Protein AF-A0A2Z4Y462-F1 (afdb_monomer)

Radius of gyration: 15.7 Å; Cα contacts (8 Å, |Δi|>4): 162; chains: 1; bounding box: 36×29×41 Å

Sequence (83 aa):
MHGVYLPVAECHCEYRHSAQYDDLLRIETSVSALSKASITFRYQVVREADGLILAQGMTRHPFVNREGKVVRIANKLLPQCFS

Nearest PDB structures (foldseek):
  5v10-assembly1_B-2  TM=8.903E-01  e=1.436E-05  Pseudomonas aeruginosa PAO1
  5v10-assembly1_A-2  TM=9.197E-01  e=4.718E-05  Pseudomonas aeruginosa PAO1
  2o5u-assembly1_B-2  TM=8.679E-01  e=7.674E-05  Pseudomonas aeruginosa
  1njk-assembly1_D  TM=8.697E-01  e=1.248E-04  Escherichia coli
  3r87-assembly1_A  TM=8.269E-01  e=6.318E-04  Photobacterium profundum

pLDDT: mean 88.81, std 15.92, range [33.72, 98.56]

Foldseek 3Di:
DPFKDWDWPDKDKDFDADDDP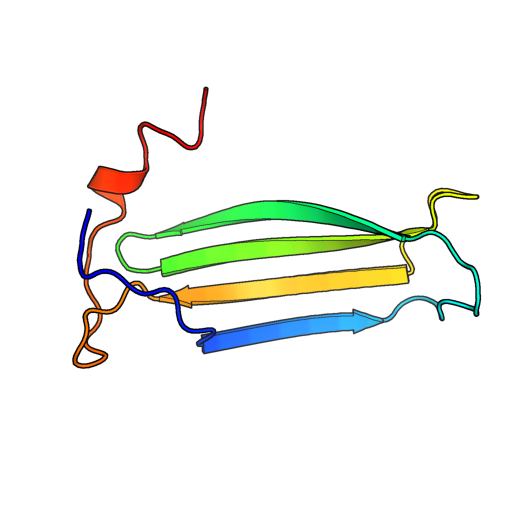PFDWDWDKDFPDDDQFKTKIKIFIAGPVPRDGRMIMMTITGIAGPVRHTGRCRVVVPVPRPD

Mean predicted aligned error: 5.8 Å

Structure (mmCIF, N/CA/C/O backbone):
data_AF-A0A2Z4Y462-F1
#
_entry.id   AF-A0A2Z4Y462-F1
#
loop_
_atom_site.group_PDB
_atom_site.id
_atom_site.type_symbol
_atom_site.label_atom_id
_atom_site.label_alt_id
_atom_site.label_comp_id
_atom_site.label_asym_id
_atom_site.label_entity_id
_atom_site.label_seq_id
_atom_site.pdbx_PDB_ins_code
_atom_site.Cartn_x
_atom_site.Cartn_y
_atom_site.Cartn_z
_atom_site.occupancy
_atom_site.B_iso_or_equiv
_atom_site.auth_seq_id
_atom_site.auth_comp_id
_atom_site.auth_asym_id
_atom_site.auth_atom_id
_atom_site.pdbx_PDB_model_num
ATOM 1 N N . MET A 1 1 ? 1.845 15.240 -19.894 1.00 50.56 1 MET A N 1
ATOM 2 C CA . MET A 1 1 ? 2.804 14.122 -19.755 1.00 50.56 1 MET A CA 1
ATOM 3 C C . MET A 1 1 ? 2.123 12.852 -20.245 1.00 50.56 1 MET A C 1
ATOM 5 O O . MET A 1 1 ? 1.517 12.150 -19.452 1.00 50.56 1 MET A O 1
ATOM 9 N N . HIS A 1 2 ? 2.137 12.590 -21.550 1.00 56.88 2 HIS A N 1
ATOM 10 C CA . HIS A 1 2 ? 1.490 11.398 -22.104 1.00 56.88 2 HIS A CA 1
ATOM 11 C C . HIS A 1 2 ? 2.530 10.282 -22.253 1.00 56.88 2 HIS A C 1
ATOM 13 O O . HIS A 1 2 ? 3.618 10.539 -22.763 1.00 56.88 2 HIS A O 1
ATOM 19 N N . GLY A 1 3 ? 2.207 9.070 -21.794 1.00 79.31 3 GLY A N 1
ATOM 20 C CA . GLY A 1 3 ? 3.025 7.874 -22.031 1.00 79.31 3 GLY A CA 1
ATOM 21 C C . GLY A 1 3 ? 3.837 7.341 -20.848 1.00 79.31 3 GLY A C 1
ATOM 22 O O . GLY A 1 3 ? 4.735 6.538 -21.083 1.00 79.31 3 GLY A O 1
ATOM 23 N N . VAL A 1 4 ? 3.546 7.749 -19.606 1.00 87.25 4 VAL A N 1
ATOM 24 C CA . VAL A 1 4 ? 4.073 7.078 -18.403 1.00 87.25 4 VAL A CA 1
ATOM 25 C C . 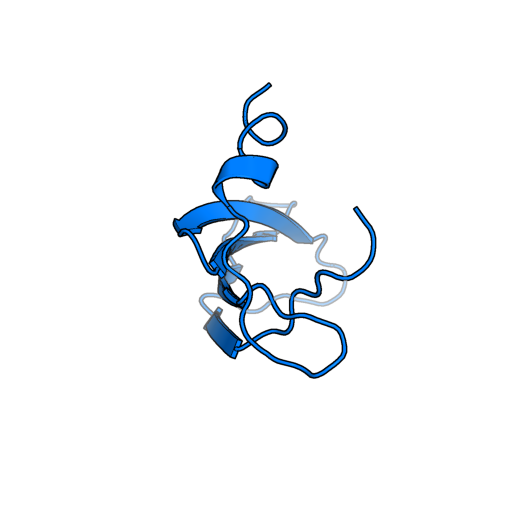VAL A 1 4 ? 2.924 6.420 -17.650 1.00 87.25 4 VAL A C 1
ATOM 27 O O . VAL A 1 4 ? 1.903 7.055 -17.400 1.00 87.25 4 VAL A O 1
ATOM 30 N N . TYR A 1 5 ? 3.118 5.163 -17.276 1.00 90.50 5 TYR A N 1
ATOM 31 C CA . TYR A 1 5 ? 2.171 4.326 -16.556 1.00 90.50 5 TYR A CA 1
ATOM 32 C C . TYR A 1 5 ? 2.789 3.865 -15.233 1.00 90.50 5 TYR A C 1
ATOM 34 O O . TYR A 1 5 ? 4.012 3.787 -15.102 1.00 90.50 5 TYR A O 1
ATOM 42 N N . LEU A 1 6 ? 1.925 3.564 -14.264 1.00 94.12 6 LEU A N 1
ATOM 43 C CA . LEU A 1 6 ? 2.277 3.172 -12.898 1.00 94.12 6 LEU A CA 1
ATOM 44 C C . LEU A 1 6 ? 1.659 1.807 -12.555 1.00 94.12 6 LEU A C 1
ATOM 46 O O . LEU A 1 6 ? 0.753 1.749 -11.722 1.00 94.12 6 LEU A O 1
ATOM 50 N N . PRO A 1 7 ? 2.070 0.700 -13.193 1.00 95.12 7 PRO A N 1
ATOM 51 C CA . PRO A 1 7 ? 1.609 -0.622 -12.779 1.00 95.12 7 PRO A CA 1
ATOM 52 C C . PRO A 1 7 ? 2.038 -0.908 -11.335 1.00 95.12 7 PRO A C 1
ATOM 54 O O . PRO A 1 7 ? 3.057 -0.396 -10.876 1.00 95.12 7 PRO A O 1
ATOM 57 N N . VAL A 1 8 ? 1.274 -1.731 -10.620 1.00 96.75 8 VAL A N 1
ATOM 58 C CA . VAL A 1 8 ? 1.680 -2.235 -9.301 1.00 96.75 8 VAL A CA 1
ATOM 59 C C . VAL A 1 8 ? 2.692 -3.359 -9.523 1.00 96.75 8 VAL A C 1
ATOM 61 O O . VAL A 1 8 ? 2.356 -4.360 -10.149 1.00 96.75 8 VAL A O 1
ATOM 64 N N . ALA A 1 9 ? 3.922 -3.196 -9.037 1.00 96.19 9 ALA A N 1
ATOM 65 C CA . ALA A 1 9 ? 4.937 -4.254 -9.065 1.00 96.19 9 ALA A CA 1
ATOM 66 C C . ALA A 1 9 ? 4.997 -5.035 -7.749 1.00 96.19 9 ALA A C 1
ATOM 68 O O . ALA A 1 9 ? 5.246 -6.235 -7.755 1.00 96.19 9 ALA A O 1
ATOM 69 N N . GLU A 1 10 ? 4.758 -4.356 -6.627 1.00 97.12 10 GLU A N 1
ATOM 70 C CA . GLU A 1 10 ? 4.722 -4.963 -5.296 1.00 97.12 10 GLU A CA 1
ATOM 71 C C . GLU A 1 10 ? 3.573 -4.349 -4.499 1.00 97.12 10 GLU A C 1
ATOM 73 O O . GLU A 1 10 ? 3.314 -3.144 -4.603 1.00 97.12 10 GLU A O 1
ATOM 78 N N . CYS A 1 11 ? 2.917 -5.169 -3.681 1.00 97.44 11 CYS A N 1
ATOM 79 C CA . CYS A 1 11 ? 1.971 -4.727 -2.669 1.00 97.44 11 CYS A CA 1
ATOM 80 C C . CYS A 1 11 ? 2.253 -5.444 -1.346 1.00 97.44 11 CYS A C 1
ATOM 82 O O . CYS A 1 11 ? 2.667 -6.602 -1.317 1.00 97.44 11 CYS A O 1
ATOM 84 N N . HIS A 1 12 ? 2.036 -4.736 -0.245 1.00 97.88 12 HIS A N 1
ATOM 85 C CA . HIS A 1 12 ? 2.125 -5.281 1.100 1.00 97.88 12 HIS A CA 1
ATOM 86 C C . HIS A 1 12 ? 0.967 -4.748 1.929 1.00 97.88 12 HIS A C 1
ATOM 88 O O . HIS A 1 12 ? 0.652 -3.559 1.845 1.00 97.88 12 HIS A O 1
ATOM 94 N N . CYS A 1 13 ? 0.359 -5.610 2.737 1.00 97.69 13 CYS A N 1
ATOM 95 C CA . CYS A 1 13 ? -0.692 -5.223 3.661 1.00 97.69 13 CYS A CA 1
ATOM 96 C C . CYS A 1 13 ? -0.585 -6.043 4.946 1.00 97.69 13 CYS A C 1
ATOM 98 O O . CYS A 1 13 ? -0.577 -7.271 4.917 1.00 97.69 13 CYS A O 1
ATOM 100 N N . GLU A 1 14 ? -0.510 -5.342 6.066 1.00 98.06 14 GLU A N 1
ATOM 101 C CA . GLU A 1 14 ? -0.581 -5.893 7.407 1.00 98.06 14 GLU A CA 1
ATOM 102 C C . GLU A 1 14 ? -1.969 -5.602 7.964 1.00 98.06 14 GLU A C 1
ATOM 104 O O . GLU A 1 14 ? -2.320 -4.445 8.209 1.00 98.06 14 GLU A O 1
ATOM 109 N N . TYR A 1 15 ? -2.749 -6.655 8.182 1.00 97.88 15 TYR A N 1
ATOM 110 C CA . TYR A 1 15 ? -4.057 -6.565 8.817 1.00 97.88 15 TYR A CA 1
ATOM 111 C C . TYR A 1 15 ? -3.883 -6.683 10.332 1.00 97.88 15 TYR A C 1
ATOM 113 O O . TYR A 1 15 ? -3.400 -7.701 10.825 1.00 97.88 15 TYR A O 1
ATOM 121 N N . ARG A 1 16 ? -4.251 -5.632 11.069 1.00 97.19 16 ARG A N 1
ATOM 122 C CA . ARG A 1 16 ? -4.122 -5.565 12.534 1.00 97.19 16 ARG A CA 1
ATOM 123 C C . ARG A 1 16 ? -5.457 -5.817 13.227 1.00 97.19 16 ARG A C 1
ATOM 125 O O . ARG A 1 16 ? -5.496 -6.509 14.239 1.00 97.19 16 ARG A O 1
ATOM 132 N N . HIS A 1 17 ? -6.544 -5.289 12.664 1.00 97.69 17 HIS A N 1
ATOM 133 C CA . HIS A 1 17 ? -7.902 -5.449 13.178 1.00 97.69 17 HIS A CA 1
ATOM 134 C C . HIS A 1 17 ? -8.904 -5.598 12.031 1.00 97.69 17 HIS A C 1
ATOM 136 O O . HIS A 1 17 ? -8.709 -5.053 10.945 1.00 97.69 17 HIS A O 1
ATOM 142 N N . SER A 1 18 ? -9.997 -6.313 12.286 1.00 96.44 18 SER A N 1
ATOM 143 C CA . SER A 1 18 ? -11.091 -6.447 11.324 1.00 96.44 18 SER A CA 1
ATOM 144 C C . SER A 1 18 ? -11.914 -5.159 11.239 1.00 96.44 18 SER A C 1
ATOM 146 O O . SER A 1 18 ? -12.267 -4.571 12.266 1.00 96.44 18 SER A O 1
ATOM 148 N N . ALA A 1 19 ? -12.266 -4.764 10.015 1.00 96.25 19 ALA A N 1
ATOM 149 C CA . ALA A 1 19 ? -13.365 -3.837 9.768 1.00 96.25 19 ALA A CA 1
ATOM 150 C C . ALA A 1 19 ? -14.704 -4.572 9.918 1.00 96.25 19 ALA A C 1
ATOM 152 O O . ALA A 1 19 ? -14.796 -5.769 9.628 1.00 96.25 19 ALA A O 1
ATOM 153 N N . GLN A 1 20 ? -15.728 -3.861 10.369 1.00 96.25 20 GLN A N 1
ATOM 154 C CA . GLN A 1 20 ? -17.101 -4.346 10.449 1.00 96.25 20 GLN A CA 1
ATOM 155 C C . GLN A 1 20 ? -17.966 -3.654 9.395 1.00 96.25 20 GLN A C 1
ATOM 157 O O . GLN A 1 20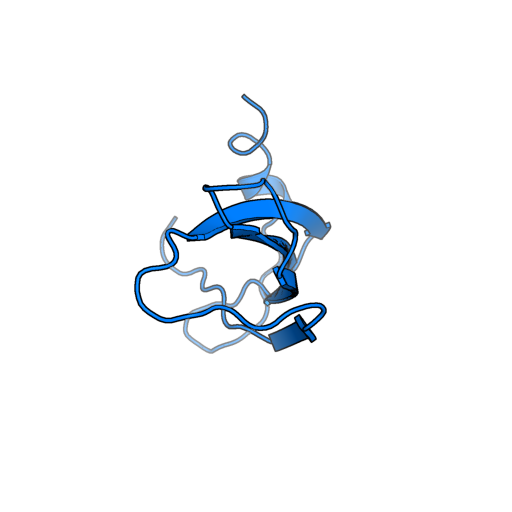 ? -17.576 -2.652 8.797 1.00 96.25 20 GLN A O 1
ATOM 162 N N . TYR A 1 21 ? -19.139 -4.225 9.138 1.00 96.50 21 TYR A N 1
ATOM 163 C CA . TYR A 1 21 ? -20.125 -3.592 8.269 1.00 96.50 21 TYR A CA 1
ATOM 164 C C . TYR A 1 21 ? -20.532 -2.219 8.835 1.00 96.50 21 TYR A C 1
ATOM 166 O O . TYR A 1 21 ? -20.571 -2.052 10.051 1.00 96.50 21 TYR A O 1
ATOM 174 N N . ASP A 1 22 ? -20.798 -1.257 7.951 1.00 95.94 22 ASP A N 1
ATOM 175 C CA . ASP A 1 22 ? -21.063 0.159 8.262 1.00 95.94 22 ASP A CA 1
ATOM 176 C C . ASP A 1 22 ? -19.923 0.933 8.959 1.00 95.94 22 ASP A C 1
ATOM 178 O O . ASP A 1 22 ? -20.094 2.109 9.288 1.00 95.94 22 ASP A O 1
ATOM 182 N N . ASP A 1 23 ? -18.726 0.347 9.112 1.00 97.00 23 ASP A N 1
ATOM 183 C CA . ASP A 1 23 ? -17.549 1.120 9.516 1.00 97.00 23 ASP A CA 1
ATOM 184 C C . ASP A 1 23 ? -17.206 2.155 8.435 1.00 97.00 23 ASP A C 1
ATOM 186 O O . ASP A 1 23 ? -16.886 1.816 7.291 1.00 97.00 23 ASP A O 1
ATOM 190 N N . LEU A 1 24 ? -17.182 3.433 8.817 1.00 98.12 24 LEU A N 1
ATOM 191 C CA . LEU A 1 24 ? -16.587 4.468 7.983 1.00 98.12 24 LEU A CA 1
ATOM 192 C C . LEU A 1 24 ? -15.061 4.384 8.101 1.00 98.12 24 LEU A C 1
ATOM 194 O O . LEU A 1 24 ? -14.502 4.531 9.191 1.00 98.12 24 LEU A O 1
ATOM 198 N N . LEU A 1 25 ? -14.387 4.140 6.977 1.00 98.00 25 LEU A N 1
ATOM 199 C CA . LEU A 1 25 ? -12.934 4.001 6.918 1.00 98.00 25 LEU A CA 1
ATOM 200 C C . LEU A 1 25 ? -12.292 5.193 6.207 1.00 98.00 25 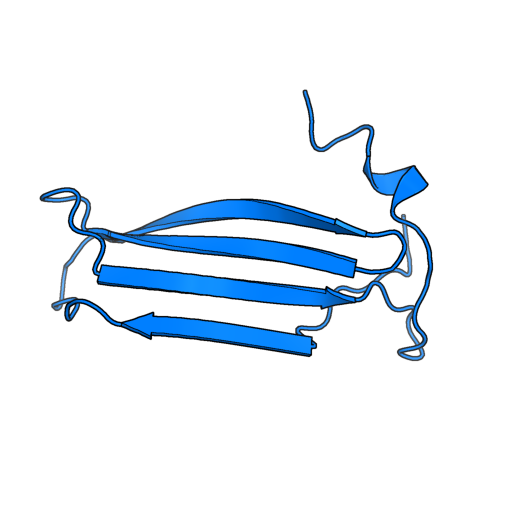LEU A C 1
ATOM 202 O O . LEU A 1 25 ? -12.691 5.558 5.100 1.00 98.00 25 LEU A O 1
ATOM 206 N N . ARG A 1 26 ? -11.233 5.735 6.804 1.00 98.19 26 ARG A N 1
ATOM 207 C CA . ARG A 1 26 ? -10.322 6.693 6.183 1.00 98.19 26 ARG A CA 1
ATOM 208 C C . ARG A 1 26 ? -9.086 5.977 5.670 1.00 98.19 26 ARG A C 1
ATOM 210 O O . ARG A 1 26 ? -8.396 5.293 6.423 1.00 98.19 26 ARG A O 1
ATOM 217 N N . ILE A 1 27 ? -8.798 6.156 4.384 1.00 97.88 27 ILE A N 1
ATOM 218 C CA . ILE A 1 27 ? -7.579 5.646 3.755 1.00 97.88 27 ILE A CA 1
ATOM 219 C C . ILE A 1 27 ? -6.595 6.799 3.611 1.00 97.88 27 ILE A C 1
ATOM 221 O O . ILE A 1 27 ? -6.717 7.637 2.718 1.00 97.88 27 ILE A O 1
ATOM 225 N N . GLU A 1 28 ? -5.608 6.845 4.492 1.00 97.88 28 GLU A N 1
ATOM 226 C CA . GLU A 1 28 ? -4.547 7.843 4.438 1.00 97.88 28 GLU A CA 1
ATOM 227 C C . GLU A 1 28 ? -3.438 7.337 3.518 1.00 97.88 28 GLU A C 1
ATOM 229 O O . GLU A 1 28 ? -2.926 6.231 3.694 1.00 97.88 28 GLU A O 1
ATOM 234 N N . THR A 1 29 ? -3.081 8.135 2.511 1.00 96.25 29 THR A N 1
ATOM 235 C CA . THR A 1 29 ? -2.053 7.785 1.524 1.00 96.25 29 THR A CA 1
ATOM 236 C C . THR A 1 29 ? -0.935 8.810 1.552 1.00 96.25 29 THR A C 1
ATOM 238 O O . THR A 1 29 ? -1.182 10.013 1.527 1.00 96.25 29 THR A O 1
ATOM 241 N N . SER A 1 30 ? 0.308 8.338 1.546 1.00 95.00 30 SER A N 1
ATOM 242 C CA . SER A 1 30 ? 1.495 9.189 1.464 1.00 95.00 30 SER A CA 1
ATOM 243 C C . SER A 1 30 ? 2.535 8.593 0.523 1.00 95.00 30 SER A C 1
ATOM 245 O O . SER A 1 30 ? 2.587 7.380 0.314 1.00 95.00 30 SER A O 1
ATOM 247 N N . VAL A 1 31 ? 3.387 9.439 -0.055 1.00 95.00 31 VAL A N 1
ATOM 248 C CA . VAL A 1 31 ? 4.558 8.974 -0.806 1.00 95.00 31 VAL A CA 1
ATOM 249 C C . VAL A 1 31 ? 5.670 8.679 0.191 1.00 95.00 31 VAL A C 1
ATOM 251 O O . VAL A 1 31 ? 6.223 9.593 0.795 1.00 95.00 31 VAL A O 1
ATOM 254 N N . SER A 1 32 ? 6.013 7.404 0.365 1.00 94.12 32 SER A N 1
ATOM 255 C CA . SER A 1 32 ? 7.079 7.000 1.288 1.00 94.12 32 SER A CA 1
ATOM 256 C C . SER A 1 32 ? 8.449 6.928 0.620 1.00 94.12 32 SER A C 1
ATOM 258 O O . SER A 1 32 ? 9.467 6.985 1.304 1.00 94.12 32 SER A O 1
ATOM 260 N N . ALA A 1 33 ? 8.495 6.767 -0.706 1.00 91.38 33 ALA A N 1
ATOM 261 C CA . ALA A 1 33 ? 9.736 6.817 -1.468 1.00 91.38 33 ALA A CA 1
ATOM 262 C C . ALA A 1 33 ? 9.491 7.240 -2.918 1.00 91.38 33 ALA A C 1
ATOM 264 O O . ALA A 1 33 ? 8.536 6.805 -3.561 1.00 91.38 33 ALA A O 1
ATOM 265 N N . LEU A 1 34 ? 10.417 8.026 -3.460 1.00 92.06 34 LEU A N 1
ATOM 266 C CA . LEU A 1 34 ? 10.469 8.373 -4.873 1.00 92.06 34 LEU A CA 1
ATOM 267 C C . LEU A 1 34 ? 11.896 8.140 -5.373 1.00 92.06 34 LEU A C 1
ATOM 269 O O . LEU A 1 34 ? 12.847 8.750 -4.894 1.00 92.06 34 LEU A O 1
ATOM 273 N N . SER A 1 35 ? 12.048 7.229 -6.329 1.00 89.81 35 SER A N 1
ATOM 274 C CA . SER A 1 35 ? 13.316 6.929 -6.995 1.00 89.81 35 SER A CA 1
ATOM 275 C C . SER A 1 35 ? 13.242 7.348 -8.456 1.00 89.81 35 SER A C 1
ATOM 277 O O . SER A 1 35 ? 12.151 7.533 -8.983 1.00 89.81 35 SER A O 1
ATOM 279 N N . LYS A 1 36 ? 14.380 7.394 -9.165 1.00 89.31 36 LYS A N 1
ATOM 280 C CA . LYS A 1 36 ? 14.432 7.735 -10.603 1.00 89.31 36 LYS A CA 1
ATOM 281 C C . LYS A 1 36 ? 13.451 6.937 -11.471 1.00 89.31 36 LYS A C 1
ATOM 283 O O . LYS A 1 36 ? 13.007 7.467 -12.487 1.00 89.31 36 LYS A O 1
ATOM 288 N N . ALA A 1 37 ? 13.150 5.696 -11.092 1.00 91.25 37 ALA A N 1
ATOM 289 C CA . ALA A 1 37 ? 12.395 4.734 -11.893 1.00 91.25 37 ALA A CA 1
ATOM 290 C C . ALA A 1 37 ? 11.117 4.215 -11.212 1.00 91.25 37 ALA A C 1
ATOM 292 O O . ALA A 1 37 ? 10.432 3.383 -11.797 1.00 91.25 37 ALA A O 1
ATOM 293 N N . SER A 1 38 ? 10.789 4.665 -9.997 1.00 93.12 38 SER A N 1
ATOM 294 C CA . SER A 1 38 ? 9.622 4.163 -9.266 1.00 93.12 38 SER A CA 1
ATOM 295 C C . SER A 1 38 ? 9.123 5.132 -8.201 1.00 93.12 38 SER A C 1
ATOM 297 O O . SER A 1 38 ? 9.903 5.907 -7.649 1.00 93.12 38 SER A O 1
ATOM 299 N N . ILE A 1 39 ? 7.865 4.977 -7.814 1.00 94.69 39 ILE A N 1
ATOM 300 C CA . ILE A 1 39 ? 7.248 5.613 -6.651 1.00 94.69 39 ILE A CA 1
ATOM 301 C C . ILE A 1 39 ? 6.696 4.538 -5.712 1.00 94.69 39 ILE A C 1
ATOM 303 O O . ILE A 1 39 ? 6.233 3.491 -6.163 1.00 94.69 39 ILE A O 1
ATOM 307 N N . THR A 1 40 ? 6.784 4.773 -4.408 1.00 96.25 40 THR A N 1
ATOM 308 C CA . THR A 1 40 ? 6.189 3.914 -3.385 1.00 96.25 40 THR A CA 1
ATOM 309 C C . THR A 1 40 ? 5.187 4.723 -2.583 1.00 96.25 40 THR A C 1
ATOM 311 O O . THR A 1 40 ? 5.540 5.757 -2.009 1.00 96.25 40 THR A O 1
ATOM 314 N N . PHE A 1 41 ? 3.955 4.231 -2.537 1.00 97.50 41 PHE A N 1
ATOM 315 C CA . PHE A 1 41 ? 2.894 4.767 -1.699 1.00 97.50 41 PHE A CA 1
ATOM 316 C C . PHE A 1 41 ? 2.780 3.932 -0.435 1.00 97.50 41 PHE A C 1
ATOM 318 O O . PHE A 1 41 ? 2.855 2.707 -0.497 1.00 97.50 41 PHE A O 1
ATOM 325 N N . ARG A 1 42 ? 2.582 4.590 0.702 1.00 98.00 42 ARG A N 1
ATOM 326 C CA . ARG A 1 42 ? 2.212 3.961 1.965 1.00 98.00 42 ARG A CA 1
ATOM 327 C C . ARG A 1 42 ? 0.765 4.304 2.279 1.00 98.00 42 ARG A C 1
ATOM 329 O O . ARG A 1 42 ? 0.343 5.438 2.061 1.00 98.00 42 ARG A O 1
ATOM 336 N N . TYR A 1 43 ? 0.059 3.326 2.825 1.00 98.12 43 TYR A N 1
ATOM 337 C CA . TYR A 1 43 ? -1.350 3.409 3.168 1.00 98.12 43 TYR A CA 1
ATOM 338 C C . TYR A 1 43 ? -1.562 3.093 4.643 1.00 98.12 43 TYR A C 1
ATOM 340 O O . TYR A 1 43 ? -0.944 2.165 5.175 1.00 98.12 43 TYR A O 1
ATOM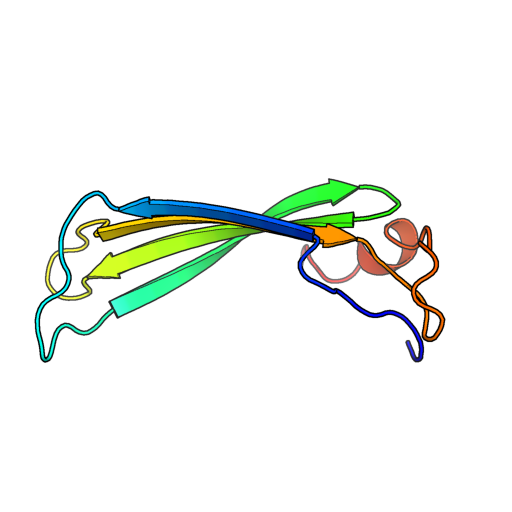 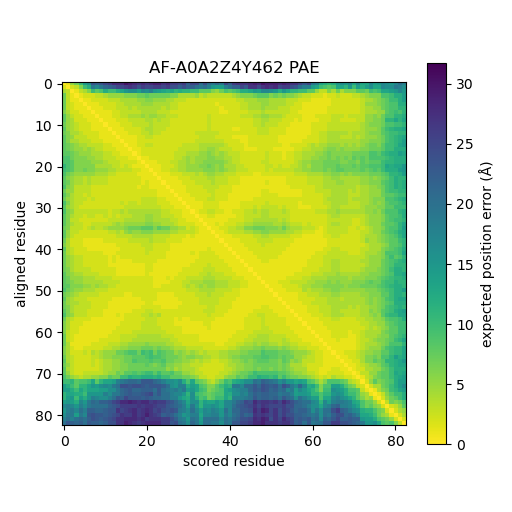348 N N . GLN A 1 44 ? -2.472 3.825 5.275 1.00 98.25 44 GLN A N 1
ATOM 349 C CA . GLN A 1 44 ? -3.061 3.474 6.563 1.00 98.25 44 GLN A CA 1
ATOM 350 C C . GLN A 1 44 ? -4.579 3.447 6.415 1.00 98.25 44 GLN A C 1
ATOM 352 O O . GLN A 1 44 ? -5.178 4.383 5.891 1.00 98.25 44 GLN A O 1
ATOM 357 N N . VAL A 1 45 ? -5.189 2.351 6.854 1.00 98.38 45 VAL A N 1
ATOM 358 C CA . VAL A 1 45 ? -6.639 2.171 6.905 1.00 98.38 45 VAL A CA 1
ATOM 359 C C . VAL A 1 45 ? -7.070 2.416 8.338 1.00 98.38 45 VAL A C 1
ATOM 361 O O . VAL A 1 45 ? -6.712 1.646 9.230 1.00 98.38 45 VAL A O 1
ATOM 364 N N . VAL A 1 46 ? -7.812 3.493 8.554 1.00 98.50 46 VAL A N 1
ATOM 365 C CA . VAL A 1 46 ? -8.206 3.984 9.873 1.00 98.50 46 VAL A CA 1
ATOM 366 C C . VAL A 1 46 ? -9.724 3.940 9.982 1.00 98.50 46 VAL A C 1
ATOM 368 O O . VAL A 1 46 ? -10.411 4.403 9.076 1.00 98.50 46 VAL A O 1
ATOM 371 N N . ARG A 1 47 ? -10.274 3.399 11.069 1.00 98.44 47 ARG A N 1
ATOM 372 C CA . ARG A 1 47 ? -11.706 3.540 11.363 1.00 98.44 47 ARG A CA 1
ATOM 373 C C . ARG A 1 47 ? -11.972 4.953 11.882 1.00 98.44 47 ARG A C 1
ATOM 375 O O . ARG A 1 47 ? -11.336 5.389 12.833 1.00 98.44 47 ARG A O 1
ATOM 382 N N . GLU A 1 48 ? -12.919 5.666 11.280 1.00 98.06 48 GLU A N 1
ATOM 383 C CA . GLU A 1 48 ? -13.213 7.065 11.632 1.00 98.06 48 GLU A CA 1
ATOM 384 C C . GLU A 1 48 ? -13.789 7.225 13.043 1.00 98.06 48 GLU A C 1
ATOM 386 O O . GLU A 1 48 ? -13.510 8.210 13.717 1.00 98.06 48 GLU A O 1
ATOM 391 N N . ALA A 1 49 ? -14.567 6.246 13.512 1.00 97.62 49 ALA A N 1
ATOM 392 C CA . ALA A 1 49 ? -15.255 6.334 14.800 1.00 97.62 49 ALA A CA 1
ATOM 393 C C . ALA A 1 49 ? -14.303 6.465 16.006 1.00 97.62 49 ALA A C 1
ATOM 395 O O . ALA A 1 49 ? -14.653 7.114 16.990 1.00 97.62 49 ALA A O 1
ATOM 396 N N . ASP A 1 50 ? -13.126 5.837 15.943 1.00 97.06 50 ASP A N 1
ATOM 397 C CA . ASP A 1 50 ? -12.194 5.707 17.071 1.00 97.06 50 ASP A CA 1
ATOM 398 C C . ASP A 1 50 ? -10.718 5.957 16.702 1.00 97.06 50 ASP A C 1
ATOM 400 O O . ASP A 1 50 ? -9.856 5.976 17.581 1.00 97.06 50 ASP A O 1
ATOM 404 N N . GLY A 1 51 ? -10.403 6.167 15.421 1.00 97.12 51 GLY A N 1
ATOM 405 C CA . GLY A 1 51 ? -9.034 6.352 14.942 1.00 97.12 51 GLY A CA 1
ATOM 406 C C . GLY A 1 51 ? -8.199 5.067 14.923 1.00 97.12 51 GLY A C 1
ATOM 407 O O . GLY A 1 51 ? -6.975 5.137 14.777 1.00 97.12 51 GLY A O 1
ATOM 408 N N . LEU A 1 52 ? -8.812 3.888 15.075 1.00 98.00 52 LEU A N 1
ATOM 409 C CA . LEU A 1 52 ? -8.080 2.627 15.118 1.00 98.00 52 LEU A CA 1
ATOM 410 C C . LEU A 1 52 ? -7.486 2.284 13.745 1.00 98.00 52 LEU A C 1
ATOM 412 O O . LEU A 1 52 ? -8.199 2.202 12.744 1.00 98.00 52 LEU A O 1
ATOM 416 N N . ILE A 1 53 ? -6.178 2.010 13.703 1.00 98.25 53 ILE A N 1
ATOM 417 C CA . ILE A 1 53 ? -5.506 1.513 12.494 1.00 98.25 53 ILE A CA 1
ATOM 418 C C . ILE A 1 53 ? -5.879 0.044 12.293 1.00 98.25 53 ILE A C 1
ATOM 420 O O . ILE A 1 53 ? -5.366 -0.836 12.986 1.00 98.25 53 ILE A O 1
ATOM 424 N N . LEU A 1 54 ? -6.737 -0.221 11.313 1.00 98.44 54 LEU A N 1
ATOM 425 C CA . LEU A 1 54 ? -7.195 -1.562 10.961 1.00 98.44 54 LEU A CA 1
ATOM 426 C C . LEU A 1 54 ? -6.171 -2.305 10.105 1.00 98.44 54 LEU A C 1
ATOM 428 O O . LEU A 1 54 ? -5.921 -3.492 10.316 1.00 98.44 54 LEU A O 1
ATOM 432 N N . ALA A 1 55 ? -5.548 -1.599 9.164 1.00 98.56 55 ALA A N 1
ATOM 433 C CA . ALA A 1 55 ? -4.505 -2.145 8.312 1.00 98.56 55 ALA A CA 1
ATOM 434 C C . ALA A 1 55 ? -3.494 -1.071 7.910 1.00 98.56 55 ALA A C 1
ATOM 436 O O . ALA A 1 55 ? -3.799 0.121 7.872 1.00 98.56 55 ALA A O 1
ATOM 437 N N . GLN A 1 56 ? -2.285 -1.500 7.577 1.00 98.25 56 GLN A N 1
ATOM 438 C CA . GLN A 1 56 ? -1.252 -0.640 7.004 1.00 98.25 56 GLN A CA 1
ATOM 439 C C . GLN A 1 56 ? -0.557 -1.359 5.861 1.00 98.25 56 GLN A C 1
ATOM 441 O O . GLN A 1 56 ? -0.492 -2.584 5.835 1.00 98.25 56 GLN A O 1
ATOM 446 N N . GLY A 1 57 ? -0.043 -0.619 4.890 1.00 98.06 57 GLY A N 1
ATOM 447 C CA . GLY A 1 57 ? 0.516 -1.251 3.709 1.00 98.06 57 GLY A CA 1
ATOM 448 C C . GLY A 1 57 ? 1.301 -0.315 2.824 1.00 98.06 57 GLY A C 1
ATOM 449 O O . GLY A 1 57 ? 1.459 0.872 3.111 1.00 98.06 57 GLY A O 1
ATOM 450 N N . MET A 1 58 ? 1.802 -0.864 1.728 1.00 98.38 58 MET A N 1
ATOM 451 C CA . MET A 1 58 ? 2.450 -0.085 0.686 1.00 98.38 58 MET A CA 1
ATOM 452 C C . MET A 1 58 ? 2.234 -0.713 -0.683 1.00 98.38 58 MET A C 1
ATOM 454 O O . MET A 1 58 ? 1.988 -1.915 -0.797 1.00 98.38 58 MET A O 1
ATOM 458 N N . THR A 1 59 ? 2.360 0.105 -1.719 1.00 98.25 59 THR A N 1
ATOM 459 C CA . THR A 1 59 ? 2.511 -0.360 -3.095 1.00 98.25 59 THR A CA 1
ATOM 460 C C . THR A 1 59 ? 3.719 0.304 -3.729 1.00 98.25 59 THR A C 1
ATOM 462 O O . THR A 1 59 ? 4.005 1.484 -3.508 1.00 98.25 59 THR A O 1
ATOM 465 N N . ARG A 1 60 ? 4.440 -0.452 -4.554 1.00 97.19 60 ARG A N 1
ATOM 466 C CA . ARG A 1 60 ? 5.542 0.059 -5.370 1.00 97.19 60 ARG A CA 1
ATOM 467 C C . ARG A 1 60 ? 5.133 0.048 -6.834 1.00 97.19 60 ARG A C 1
ATOM 469 O O . ARG A 1 60 ? 4.748 -0.987 -7.372 1.00 97.19 60 ARG A O 1
ATOM 476 N N . HIS A 1 61 ? 5.297 1.196 -7.481 1.00 96.62 61 HIS A N 1
ATOM 477 C CA . HIS A 1 61 ? 4.966 1.403 -8.882 1.00 96.62 61 HIS A CA 1
ATOM 478 C C . HIS A 1 61 ? 6.204 1.848 -9.663 1.00 96.62 61 HIS A C 1
ATOM 480 O O . HIS A 1 61 ? 6.681 2.970 -9.461 1.00 96.62 61 HIS A O 1
ATOM 486 N N . PRO A 1 62 ? 6.771 1.011 -10.546 1.00 94.69 62 PRO A N 1
ATOM 487 C CA . PRO A 1 62 ? 7.751 1.478 -11.509 1.00 94.69 62 PRO A CA 1
ATOM 488 C C . PRO A 1 62 ? 7.085 2.409 -12.526 1.00 94.69 62 PRO A C 1
ATOM 490 O O . PRO A 1 62 ? 5.936 2.212 -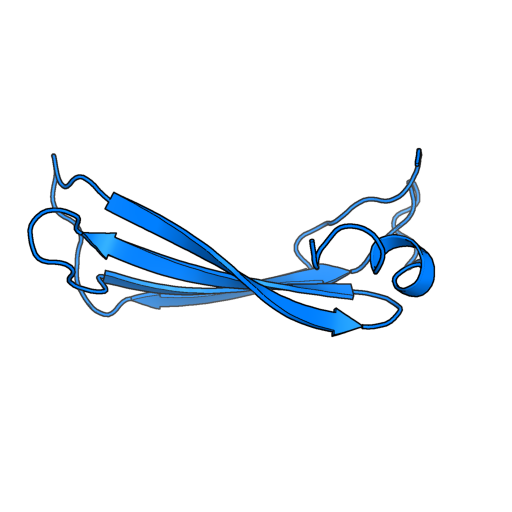12.911 1.00 94.69 62 PRO A O 1
ATOM 493 N N . PHE A 1 63 ? 7.823 3.406 -12.999 1.00 93.69 63 PHE A N 1
ATOM 494 C CA . PHE A 1 63 ? 7.398 4.186 -14.155 1.00 93.69 63 PHE A CA 1
ATOM 495 C C . PHE A 1 63 ? 7.674 3.362 -15.407 1.00 93.69 63 PHE A C 1
ATOM 497 O O . PHE A 1 63 ? 8.826 3.001 -15.653 1.00 93.69 63 PHE A O 1
ATOM 504 N N . VAL A 1 64 ? 6.655 3.088 -16.217 1.00 92.62 64 VAL A N 1
ATOM 505 C CA . VAL A 1 64 ? 6.817 2.359 -17.484 1.00 92.62 64 VAL A CA 1
ATOM 506 C C . VAL A 1 64 ? 6.208 3.121 -18.653 1.00 92.62 64 VAL A C 1
ATOM 508 O O . VAL A 1 64 ? 5.319 3.947 -18.463 1.00 92.62 64 VAL A O 1
ATOM 511 N N . ASN A 1 65 ? 6.690 2.871 -19.866 1.00 91.62 65 ASN A N 1
ATOM 512 C CA . ASN A 1 65 ? 6.052 3.357 -21.087 1.00 91.62 65 ASN A CA 1
ATOM 513 C C . ASN A 1 65 ? 4.912 2.424 -21.539 1.00 91.62 65 ASN A C 1
ATOM 515 O O . ASN A 1 65 ? 4.592 1.443 -20.867 1.00 91.62 65 ASN A O 1
ATOM 519 N N . ARG A 1 66 ? 4.292 2.716 -22.689 1.00 90.06 66 ARG A N 1
ATOM 520 C CA . ARG A 1 66 ? 3.180 1.912 -23.224 1.00 90.06 66 ARG A CA 1
ATOM 521 C C . ARG A 1 66 ? 3.585 0.473 -23.564 1.00 90.06 66 ARG A C 1
ATOM 523 O O . ARG A 1 66 ? 2.746 -0.415 -23.495 1.00 90.06 66 ARG A O 1
ATOM 530 N N . GLU A 1 67 ? 4.855 0.236 -23.886 1.00 91.69 67 GLU A N 1
ATOM 531 C CA . GLU A 1 67 ? 5.398 -1.108 -24.120 1.00 91.69 67 GLU A CA 1
ATOM 532 C C . GLU A 1 67 ? 5.812 -1.829 -22.820 1.00 91.69 67 GLU A C 1
ATOM 534 O O . GLU A 1 67 ? 6.417 -2.896 -22.879 1.00 91.69 67 GLU A O 1
ATOM 539 N N . GLY A 1 68 ? 5.539 -1.251 -21.642 1.00 88.25 68 GLY A N 1
ATOM 540 C CA . GLY A 1 68 ? 5.898 -1.825 -20.341 1.00 88.25 68 GLY A CA 1
ATOM 541 C C . GLY A 1 68 ? 7.379 -1.684 -19.971 1.00 88.25 68 GLY A C 1
ATOM 542 O O . GLY A 1 68 ? 7.818 -2.236 -18.964 1.00 88.25 68 GLY A O 1
ATOM 543 N N . LYS A 1 69 ? 8.171 -0.931 -20.746 1.00 90.12 69 LYS A N 1
ATOM 544 C CA . LYS A 1 69 ? 9.592 -0.701 -20.453 1.00 90.12 69 LYS A CA 1
ATOM 545 C C . LYS A 1 69 ? 9.753 0.371 -19.386 1.00 90.12 69 LYS A C 1
ATOM 547 O O . LYS A 1 69 ? 9.148 1.438 -19.481 1.00 90.12 69 LYS A O 1
ATOM 552 N N . VAL A 1 70 ? 10.619 0.111 -18.408 1.00 91.06 70 VAL A N 1
ATOM 553 C CA . VAL A 1 70 ? 10.919 1.053 -17.322 1.00 91.06 70 VAL A CA 1
ATOM 554 C C . VAL A 1 70 ? 11.501 2.354 -17.877 1.00 91.06 70 VAL A C 1
ATOM 556 O O . VAL A 1 70 ? 12.484 2.344 -18.618 1.00 91.06 70 VAL A O 1
ATOM 559 N N . VAL A 1 71 ? 10.927 3.484 -17.468 1.00 90.88 71 VAL A N 1
ATOM 560 C CA . VAL A 1 71 ? 11.389 4.830 -17.814 1.00 90.88 71 VAL A CA 1
ATOM 561 C C . VAL A 1 71 ? 11.893 5.562 -16.573 1.00 90.88 71 VAL A C 1
ATOM 563 O O . VAL A 1 71 ? 11.352 5.438 -15.479 1.00 90.88 71 VAL A O 1
ATOM 566 N N . ARG A 1 72 ? 12.961 6.347 -16.725 1.00 87.06 72 ARG A N 1
ATOM 567 C CA . ARG A 1 72 ? 13.560 7.109 -15.620 1.00 87.06 72 ARG A CA 1
ATOM 568 C C . ARG A 1 72 ? 13.099 8.560 -15.682 1.00 87.06 72 ARG A C 1
ATOM 570 O O . ARG A 1 72 ? 13.682 9.345 -16.426 1.00 87.06 72 ARG A O 1
ATOM 577 N N . ILE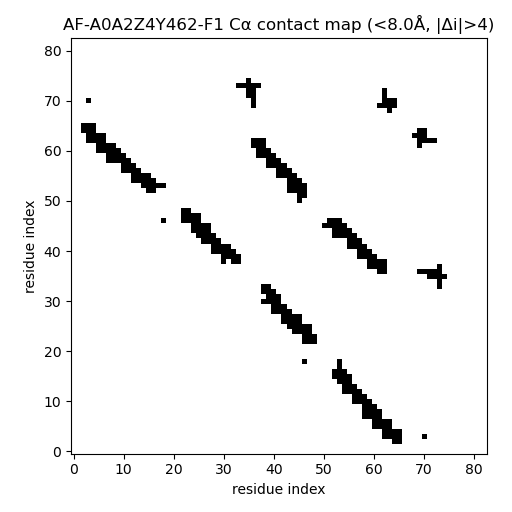 A 1 73 ? 12.051 8.914 -14.939 1.00 78.44 73 ILE A N 1
ATOM 578 C CA . ILE A 1 73 ? 11.407 10.234 -15.063 1.00 78.44 73 ILE A CA 1
ATOM 579 C C . ILE A 1 73 ? 11.212 11.001 -13.752 1.00 78.44 73 ILE A C 1
ATOM 581 O O . ILE A 1 73 ? 10.678 12.106 -13.793 1.00 78.44 73 ILE A O 1
ATOM 585 N N . ALA A 1 74 ? 11.655 10.481 -12.603 1.00 64.81 74 ALA A N 1
ATOM 586 C CA . ALA A 1 74 ? 11.341 11.103 -11.308 1.00 64.81 74 ALA A CA 1
ATOM 587 C C . ALA A 1 74 ? 11.790 12.563 -11.186 1.00 64.81 74 ALA A C 1
ATOM 589 O O . ALA A 1 74 ? 11.070 13.374 -10.616 1.00 64.81 74 ALA A O 1
ATOM 590 N N . ASN A 1 75 ? 12.906 12.934 -11.824 1.00 60.50 75 ASN A N 1
ATOM 591 C CA . ASN A 1 75 ? 13.386 14.318 -11.850 1.00 60.50 75 ASN A CA 1
ATOM 592 C C . ASN A 1 75 ? 12.377 15.309 -12.473 1.00 60.50 75 ASN A C 1
ATOM 594 O O . ASN A 1 75 ? 12.471 16.500 -12.210 1.00 60.50 75 ASN A O 1
ATOM 598 N N . LYS A 1 76 ? 11.415 14.836 -13.281 1.00 63.22 76 LYS A N 1
ATOM 599 C CA . LYS A 1 76 ? 10.331 15.650 -13.862 1.00 63.22 76 LYS A CA 1
ATOM 600 C C . LYS A 1 76 ? 9.055 15.675 -13.009 1.00 63.22 76 LYS A C 1
ATOM 602 O O . LYS A 1 76 ? 8.213 16.531 -13.247 1.00 63.22 76 LYS A O 1
ATOM 607 N N . LEU A 1 77 ? 8.902 14.747 -12.060 1.00 60.81 77 LEU A N 1
ATOM 608 C CA . LEU A 1 77 ? 7.732 14.629 -11.172 1.00 60.81 77 LEU A CA 1
ATOM 609 C C . LEU A 1 77 ? 7.906 15.396 -9.851 1.00 60.81 77 LEU A C 1
ATOM 611 O O . LEU A 1 77 ? 6.922 15.787 -9.233 1.00 60.81 77 LEU A O 1
ATOM 615 N N . LEU A 1 78 ? 9.153 15.660 -9.451 1.00 54.50 78 LEU A N 1
ATOM 616 C CA . LEU A 1 78 ? 9.497 16.373 -8.218 1.00 54.50 78 LEU A CA 1
ATOM 617 C C . LEU A 1 78 ? 8.886 17.784 -8.036 1.00 54.50 78 LEU A C 1
ATOM 619 O O . LEU A 1 78 ? 8.628 18.116 -6.882 1.00 54.50 78 LEU A O 1
ATOM 623 N N . PRO A 1 79 ? 8.598 18.614 -9.066 1.00 50.16 79 PRO A N 1
ATOM 624 C CA . PRO A 1 79 ? 8.110 19.971 -8.810 1.00 50.16 79 PRO A CA 1
ATOM 625 C C . PRO A 1 79 ? 6.633 20.077 -8.378 1.00 50.16 79 PRO A C 1
ATOM 627 O O . PRO A 1 79 ? 6.160 21.194 -8.216 1.00 50.16 79 PRO A O 1
ATOM 630 N N . GLN A 1 80 ? 5.886 18.974 -8.213 1.00 49.25 80 GLN A N 1
ATOM 631 C CA . GLN A 1 80 ? 4.434 19.028 -7.931 1.00 49.25 80 GLN A CA 1
ATOM 632 C C . GLN A 1 80 ? 3.974 18.252 -6.685 1.00 49.25 80 GLN A C 1
ATOM 634 O O . GLN A 1 80 ? 2.796 18.300 -6.351 1.00 49.25 80 GLN A O 1
ATOM 639 N N . CYS A 1 81 ? 4.866 17.539 -5.989 1.00 45.22 81 CYS A N 1
ATOM 640 C CA . CYS A 1 81 ? 4.500 16.757 -4.794 1.00 45.22 81 CYS A CA 1
ATOM 641 C C . CYS A 1 81 ? 4.926 17.412 -3.467 1.00 45.22 81 CYS A C 1
ATOM 643 O O . CYS A 1 81 ? 4.698 16.833 -2.410 1.00 45.22 81 CYS A O 1
ATOM 645 N N . PHE A 1 82 ? 5.526 18.604 -3.527 1.00 37.47 82 PHE A N 1
ATOM 646 C CA . PHE A 1 82 ? 5.870 19.437 -2.375 1.00 37.47 82 PHE A CA 1
ATOM 647 C C . PHE A 1 82 ? 5.473 20.890 -2.675 1.00 37.47 82 PHE A C 1
A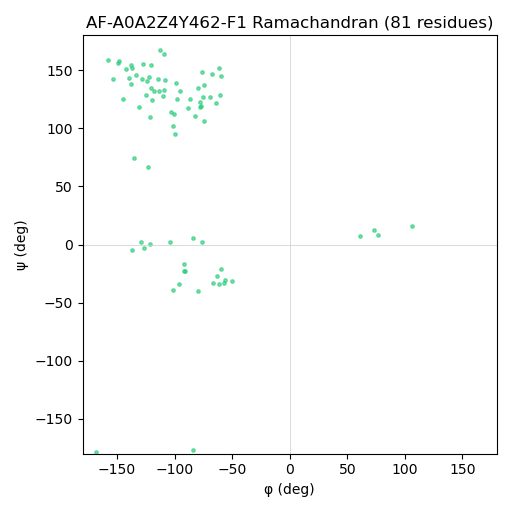TOM 649 O O . PHE A 1 82 ? 6.326 21.716 -2.995 1.00 37.47 82 PHE A O 1
ATOM 656 N N . SER A 1 83 ? 4.175 21.185 -2.638 1.00 33.72 83 SER A N 1
ATOM 657 C CA . SER A 1 83 ? 3.656 22.545 -2.465 1.00 33.72 83 SER A CA 1
ATOM 658 C C . SER A 1 83 ? 2.438 22.513 -1.565 1.00 33.72 83 SER A C 1
ATOM 660 O O . SER A 1 83 ? 1.764 21.460 -1.536 1.00 33.72 83 SER A O 1
#

Organism: Sumerlaea chitinivorans (NCBI:txid2250252)

Secondary structure (DSSP, 8-state):
--S-B----EEEEEE-S---TT--EEEEEEEEEEETTEEEEEEEEEETTT--EEEEEEEEEE-B-TTS-B---HHHHGGGS--

InterPro domains:
  IPR029069 HotDog domain superfamily [SSF54637] (2-76)

Solvent-accessible surface area (backbone atoms only — not comparable to full-atom values): 4934 Å² total; per-residue (Å²): 137,87,62,72,43,70,56,80,77,45,77,49,75,49,80,74,46,86,84,59,90,92,62,55,71,43,77,50,74,45,80,78,45,78,45,55,44,32,41,26,38,32,39,37,35,25,35,65,94,78,65,48,67,27,31,38,34,36,38,34,22,44,29,16,34,90,87,65,48,80,39,79,50,37,88,76,56,60,87,73,81,76,126